Protein AF-C5BTV1-F1 (afdb_monomer)

Structure (mmCIF, N/CA/C/O backbone):
data_AF-C5BTV1-F1
#
_entry.id   AF-C5BTV1-F1
#
loop_
_atom_site.group_PDB
_atom_site.id
_atom_site.type_symbol
_atom_site.label_atom_id
_atom_site.label_alt_id
_atom_site.label_comp_id
_atom_site.label_asym_id
_atom_site.label_entity_id
_atom_site.label_seq_id
_atom_site.pdbx_PDB_ins_code
_atom_site.Cartn_x
_atom_site.Cartn_y
_atom_site.Cartn_z
_atom_site.occupancy
_atom_site.B_iso_or_equiv
_atom_site.auth_seq_id
_atom_site.auth_comp_id
_atom_site.auth_asym_id
_atom_site.auth_atom_id
_atom_site.pdbx_PDB_model_num
ATOM 1 N N . MET A 1 1 ? -14.004 -5.311 17.343 1.00 47.97 1 MET A N 1
ATOM 2 C CA . MET A 1 1 ? -12.940 -4.403 17.817 1.00 47.97 1 MET A CA 1
ATOM 3 C C . MET A 1 1 ? -11.765 -4.612 16.887 1.00 47.97 1 MET A C 1
ATOM 5 O O . MET A 1 1 ? -10.967 -5.504 17.135 1.00 47.97 1 MET A O 1
ATOM 9 N N . VAL A 1 2 ? -11.746 -3.911 15.757 1.00 55.53 2 VAL A N 1
ATOM 10 C CA . VAL A 1 2 ? -10.652 -4.006 14.781 1.00 55.53 2 VAL A CA 1
ATOM 11 C C . VAL A 1 2 ? -9.855 -2.716 14.944 1.00 55.53 2 VAL A C 1
ATOM 13 O O . VAL A 1 2 ? -10.089 -1.743 14.252 1.00 55.53 2 VAL A O 1
ATOM 16 N N . PHE A 1 3 ? -9.040 -2.663 15.996 1.00 56.84 3 PHE A N 1
ATOM 17 C CA . PHE A 1 3 ?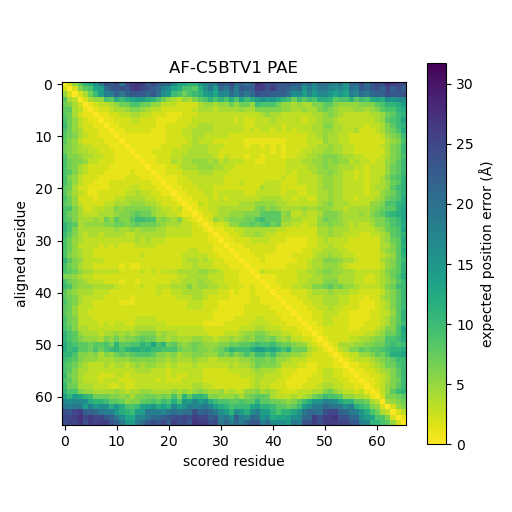 -8.131 -1.548 16.268 1.00 56.84 3 PHE A CA 1
ATOM 18 C C . PHE A 1 3 ? -6.730 -2.144 16.242 1.00 56.84 3 PHE A C 1
ATOM 20 O O . PHE A 1 3 ? -6.250 -2.652 17.257 1.00 56.84 3 PHE A O 1
ATOM 27 N N . GLY A 1 4 ? -6.141 -2.236 15.056 1.00 77.31 4 GLY A N 1
ATOM 28 C CA . GLY A 1 4 ? -4.837 -2.858 14.885 1.00 77.31 4 GLY A CA 1
ATOM 29 C C . GLY A 1 4 ? -4.382 -2.881 13.438 1.00 77.31 4 GLY A C 1
ATOM 30 O O . GLY A 1 4 ? -5.080 -2.422 12.535 1.00 77.31 4 GLY A O 1
ATOM 31 N N . THR A 1 5 ? -3.194 -3.437 13.247 1.00 85.44 5 THR A N 1
ATOM 32 C CA . THR A 1 5 ? -2.531 -3.483 11.954 1.00 85.44 5 THR A CA 1
ATOM 33 C C . THR A 1 5 ? -2.981 -4.695 11.135 1.00 85.44 5 THR A C 1
ATOM 35 O O . THR A 1 5 ? -2.987 -5.819 11.642 1.00 85.44 5 THR A O 1
ATOM 38 N N . GLN A 1 6 ? -3.359 -4.487 9.875 1.00 88.19 6 GLN A N 1
ATOM 39 C CA . GLN A 1 6 ? -3.844 -5.520 8.958 1.00 88.19 6 GLN A CA 1
ATOM 40 C C . GLN A 1 6 ? -2.938 -5.633 7.731 1.00 88.19 6 GLN A C 1
ATOM 42 O O . GLN A 1 6 ? -2.570 -4.629 7.134 1.00 88.19 6 GLN A O 1
ATOM 47 N N . LEU A 1 7 ? -2.628 -6.861 7.312 1.00 90.88 7 LEU A N 1
ATOM 48 C CA . LEU A 1 7 ? -1.963 -7.107 6.033 1.00 90.88 7 LEU A CA 1
ATOM 49 C C . LEU A 1 7 ? -2.973 -7.043 4.887 1.00 90.88 7 LEU A C 1
ATOM 51 O O . LEU A 1 7 ? -4.028 -7.686 4.935 1.00 90.88 7 LEU A O 1
ATOM 55 N N . HIS A 1 8 ? -2.636 -6.282 3.854 1.00 91.06 8 HIS A N 1
ATOM 56 C CA . HIS A 1 8 ? -3.444 -6.113 2.658 1.00 91.06 8 HIS A CA 1
ATOM 57 C C . HIS A 1 8 ? -2.628 -6.472 1.418 1.00 91.06 8 HIS A C 1
ATOM 59 O O . HIS A 1 8 ? -1.488 -6.045 1.266 1.00 91.06 8 HIS A O 1
ATOM 65 N N . ASN A 1 9 ? -3.224 -7.262 0.525 1.00 93.44 9 ASN A N 1
ATOM 66 C CA . ASN A 1 9 ? -2.578 -7.730 -0.696 1.00 93.44 9 ASN A CA 1
ATOM 67 C C . ASN A 1 9 ? -3.096 -6.946 -1.895 1.00 93.44 9 ASN A C 1
ATOM 69 O O . ASN A 1 9 ? -4.306 -6.858 -2.106 1.00 93.44 9 ASN A O 1
ATOM 73 N N . MET A 1 10 ? -2.184 -6.425 -2.710 1.00 93.06 10 MET A N 1
ATOM 74 C CA . MET A 1 10 ? -2.535 -5.703 -3.928 1.00 93.06 10 MET A CA 1
ATOM 75 C C . MET A 1 10 ? -1.453 -5.826 -4.998 1.00 93.06 10 MET A C 1
ATOM 77 O O . MET A 1 10 ? -0.405 -6.420 -4.774 1.00 93.06 10 MET A O 1
ATOM 81 N N . LEU A 1 11 ? -1.710 -5.281 -6.186 1.00 94.69 11 LEU A N 1
ATOM 82 C CA . LEU A 1 11 ? -0.736 -5.267 -7.274 1.00 94.69 11 LEU A CA 1
ATOM 83 C C . LEU A 1 11 ? 0.016 -3.939 -7.287 1.00 94.69 11 LEU A C 1
ATOM 85 O O . LEU A 1 11 ? -0.588 -2.870 -7.191 1.00 94.69 11 LEU A O 1
ATOM 89 N N . CYS A 1 12 ? 1.335 -4.012 -7.442 1.00 93.75 12 CYS A N 1
ATOM 90 C CA . CYS A 1 12 ? 2.179 -2.840 -7.601 1.00 93.75 12 CYS A CA 1
ATOM 91 C C . CYS A 1 12 ? 1.747 -2.041 -8.848 1.00 93.75 12 CYS A C 1
ATOM 93 O O . CYS A 1 12 ? 1.739 -2.607 -9.946 1.00 93.75 12 CYS A O 1
ATOM 95 N N . PRO A 1 13 ? 1.470 -0.726 -8.736 1.00 92.56 13 PRO A N 1
ATOM 96 C CA . PRO A 1 13 ? 1.054 0.099 -9.875 1.00 92.56 13 PRO A CA 1
ATOM 97 C C . PRO A 1 13 ? 2.161 0.282 -10.926 1.00 92.56 13 PRO A C 1
ATOM 99 O O . PRO A 1 13 ? 1.900 0.761 -12.025 1.00 92.56 13 PRO A O 1
ATOM 102 N N . TYR A 1 14 ? 3.402 -0.096 -10.604 1.00 92.25 14 TYR A N 1
ATOM 103 C CA . TYR A 1 14 ? 4.547 0.051 -11.494 1.0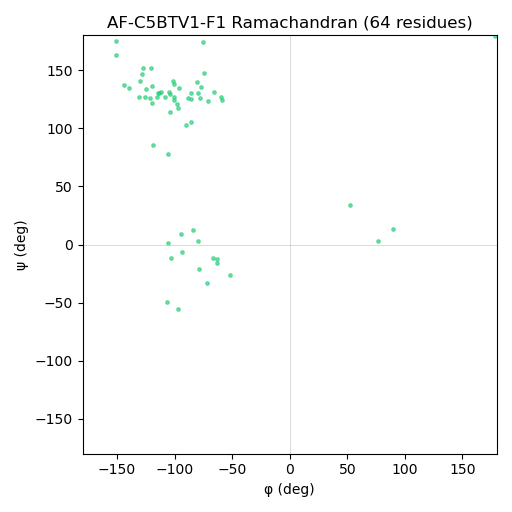0 92.25 14 TYR A CA 1
ATOM 104 C C . TYR A 1 14 ? 4.890 -1.210 -12.283 1.00 92.25 14 TYR A C 1
ATOM 106 O O . TYR A 1 14 ? 5.002 -1.149 -13.503 1.00 92.25 14 TYR A O 1
ATOM 114 N N . CYS A 1 15 ? 5.120 -2.334 -11.598 1.00 94.81 15 CYS A N 1
ATOM 115 C CA . CYS A 1 15 ? 5.532 -3.588 -12.236 1.00 94.81 15 CYS A CA 1
ATOM 116 C C . CYS A 1 15 ? 4.399 -4.614 -12.360 1.00 94.81 15 CYS A C 1
ATOM 118 O O . CYS A 1 15 ? 4.570 -5.599 -13.069 1.00 94.81 15 CYS A 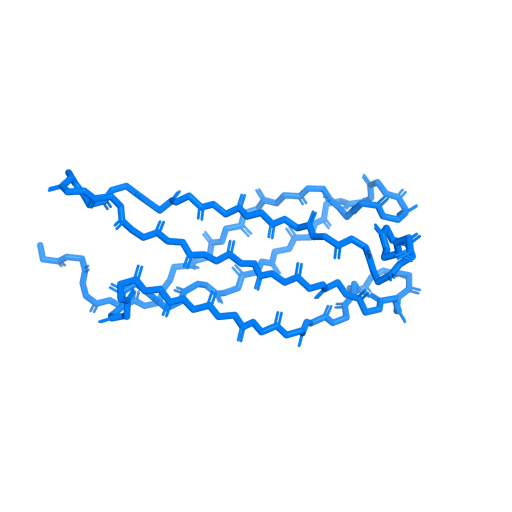O 1
ATOM 120 N N . GLY A 1 16 ? 3.258 -4.397 -11.696 1.00 93.88 16 GLY A N 1
ATOM 121 C CA . GLY A 1 16 ? 2.125 -5.325 -11.699 1.00 93.88 16 GLY A CA 1
ATOM 122 C C . GLY A 1 16 ? 2.301 -6.563 -10.816 1.00 93.88 16 GLY A C 1
ATOM 123 O O . GLY A 1 16 ? 1.418 -7.414 -10.796 1.00 93.88 16 GLY A O 1
ATOM 124 N N . GLU A 1 17 ? 3.410 -6.674 -10.085 1.00 96.38 17 GLU A N 1
ATOM 125 C CA . GLU A 1 17 ? 3.672 -7.797 -9.181 1.00 96.38 17 GLU A CA 1
ATOM 126 C C . GLU A 1 17 ? 2.831 -7.694 -7.899 1.00 96.38 17 GLU A C 1
ATOM 128 O O . GLU A 1 17 ? 2.561 -6.577 -7.438 1.00 96.38 17 GLU A O 1
ATOM 133 N N . PRO A 1 18 ? 2.421 -8.828 -7.301 1.00 95.38 18 PRO A N 1
ATOM 134 C CA . PRO A 1 18 ? 1.727 -8.828 -6.024 1.00 95.38 18 PRO A CA 1
ATOM 135 C C . PRO A 1 18 ? 2.657 -8.337 -4.912 1.00 95.38 18 PRO A C 1
ATOM 137 O O . PRO A 1 18 ? 3.791 -8.795 -4.777 1.00 95.38 18 PRO A O 1
ATOM 140 N N . ILE A 1 19 ? 2.152 -7.407 -4.111 1.00 94.50 19 ILE A N 1
ATOM 141 C CA . ILE A 1 19 ? 2.810 -6.850 -2.933 1.00 94.50 19 ILE A CA 1
ATOM 142 C C . ILE A 1 19 ? 1.870 -6.947 -1.734 1.00 94.50 19 ILE A C 1
ATOM 144 O O . ILE A 1 19 ? 0.644 -6.904 -1.879 1.00 94.50 19 ILE A O 1
ATOM 148 N N . GLU A 1 20 ? 2.463 -7.050 -0.552 1.00 93.88 20 GLU A N 1
ATOM 149 C CA . GLU A 1 20 ? 1.750 -7.006 0.716 1.00 93.88 20 GLU A CA 1
ATOM 150 C C . GLU A 1 20 ? 2.128 -5.722 1.451 1.00 93.88 20 GLU A C 1
ATOM 152 O O . GLU A 1 20 ? 3.309 -5.391 1.553 1.00 93.88 20 GLU A O 1
ATOM 157 N N . ILE A 1 21 ? 1.121 -5.002 1.935 1.00 92.25 21 ILE A N 1
ATOM 158 C CA . ILE A 1 21 ? 1.290 -3.779 2.718 1.00 92.25 21 ILE A CA 1
ATOM 159 C C . ILE A 1 21 ? 0.647 -3.943 4.084 1.00 92.25 21 ILE A C 1
ATOM 161 O O . ILE A 1 21 ? -0.327 -4.682 4.256 1.00 92.25 21 ILE A O 1
ATOM 165 N N . LEU A 1 22 ? 1.188 -3.224 5.056 1.00 91.12 22 LEU A N 1
ATOM 166 C CA . LEU A 1 22 ? 0.721 -3.248 6.428 1.00 91.12 22 LEU A CA 1
ATOM 167 C C . LEU A 1 22 ? -0.078 -1.966 6.714 1.00 91.12 22 LEU A C 1
ATOM 169 O O . LEU A 1 22 ? 0.471 -0.872 6.700 1.00 91.12 22 LEU A O 1
ATOM 173 N N . LEU A 1 23 ? -1.381 -2.105 6.956 1.00 89.50 23 LEU A N 1
ATOM 174 C CA . LEU A 1 23 ? -2.309 -0.996 7.186 1.00 89.50 23 LEU A CA 1
ATOM 175 C C . LEU A 1 23 ? -2.590 -0.820 8.669 1.00 89.50 23 LEU A C 1
ATOM 177 O O . LEU A 1 23 ? -3.048 -1.769 9.304 1.00 89.50 23 LEU A O 1
ATOM 181 N N . ASP A 1 24 ? -2.411 0.379 9.216 1.00 86.75 24 ASP A N 1
ATOM 182 C CA . ASP A 1 24 ? -2.820 0.668 10.590 1.00 86.75 24 ASP A CA 1
ATOM 183 C C . ASP A 1 24 ? -4.261 1.192 10.637 1.00 86.75 24 ASP A C 1
ATOM 185 O O . ASP A 1 24 ? -4.538 2.345 10.332 1.00 86.75 24 ASP A O 1
ATOM 189 N N . LEU A 1 25 ? -5.214 0.341 11.022 1.00 85.50 25 LEU A N 1
ATOM 190 C CA . LEU A 1 25 ? -6.624 0.740 11.121 1.00 85.50 25 LEU A CA 1
ATOM 191 C C . LEU A 1 25 ? -6.961 1.418 12.459 1.00 85.50 25 LEU A C 1
ATOM 193 O O . LEU A 1 25 ? -8.135 1.547 12.809 1.00 85.50 25 LEU A O 1
ATOM 197 N N . SER A 1 26 ? -5.955 1.801 13.253 1.00 84.19 26 SER A N 1
ATOM 198 C CA . SER A 1 26 ? -6.163 2.647 14.433 1.00 84.19 26 SER A CA 1
ATOM 199 C C . SER A 1 26 ? -6.341 4.126 14.078 1.00 84.19 26 SER A C 1
ATOM 201 O O . SER A 1 26 ? -6.955 4.859 14.858 1.00 84.19 26 SER A O 1
ATOM 203 N N . GLU A 1 27 ? -5.879 4.547 12.897 1.00 84.50 27 GLU A N 1
ATOM 204 C CA . GLU A 1 27 ? -6.073 5.891 12.354 1.00 84.50 27 GLU A CA 1
ATOM 205 C C . GLU A 1 27 ? -7.184 5.900 11.294 1.00 84.50 27 GLU A C 1
ATOM 207 O O . GLU A 1 27 ? -7.323 4.972 10.498 1.00 84.50 27 GLU A O 1
ATOM 212 N N . ALA A 1 28 ? -8.006 6.954 11.293 1.00 84.38 28 ALA A N 1
ATOM 213 C CA . ALA A 1 28 ? -9.109 7.090 10.338 1.00 84.38 28 ALA A CA 1
ATOM 214 C C . ALA A 1 28 ? -8.614 7.394 8.916 1.00 84.38 28 ALA A C 1
ATOM 216 O O . ALA A 1 28 ? -9.224 6.959 7.942 1.00 84.38 28 ALA A O 1
ATOM 217 N N . GLU A 1 29 ? -7.511 8.133 8.809 1.00 89.81 29 GLU A N 1
ATOM 218 C CA . GLU A 1 29 ? -6.853 8.502 7.562 1.00 89.81 29 GLU A CA 1
ATOM 219 C C . GLU A 1 29 ? -5.344 8.400 7.767 1.00 89.81 29 GLU A C 1
ATOM 221 O O . GLU A 1 29 ? -4.823 8.863 8.782 1.00 89.81 29 GLU A O 1
ATOM 226 N N . GLN A 1 30 ? -4.651 7.792 6.811 1.00 90.75 30 GLN A N 1
ATOM 227 C CA . GLN A 1 30 ? -3.209 7.577 6.855 1.00 90.75 30 GLN A CA 1
ATOM 228 C C . GLN A 1 30 ? -2.630 7.718 5.451 1.00 90.75 30 GLN A C 1
ATOM 230 O O . GLN A 1 30 ? -3.174 7.194 4.476 1.00 90.75 30 GLN A O 1
ATOM 235 N N . GLU A 1 31 ? -1.491 8.398 5.364 1.00 92.50 31 GLU A N 1
ATOM 236 C CA . GLU A 1 31 ? -0.715 8.522 4.137 1.00 92.50 31 GLU A CA 1
ATOM 237 C C . GLU A 1 31 ? 0.743 8.193 4.416 1.00 92.50 31 GLU A C 1
ATOM 239 O O . GLU A 1 31 ? 1.368 8.762 5.313 1.00 92.50 31 GLU A O 1
ATOM 244 N N . PHE A 1 32 ? 1.297 7.273 3.637 1.00 92.56 32 PHE A N 1
ATOM 245 C CA . PHE A 1 32 ? 2.683 6.851 3.782 1.00 92.56 32 PHE A CA 1
ATOM 246 C C . PHE A 1 32 ? 3.252 6.397 2.442 1.00 92.56 32 PHE A C 1
ATOM 248 O O . PHE A 1 32 ? 2.523 6.150 1.482 1.00 92.56 32 PHE A O 1
ATOM 255 N N . ILE A 1 33 ? 4.577 6.319 2.364 1.00 93.31 33 ILE A 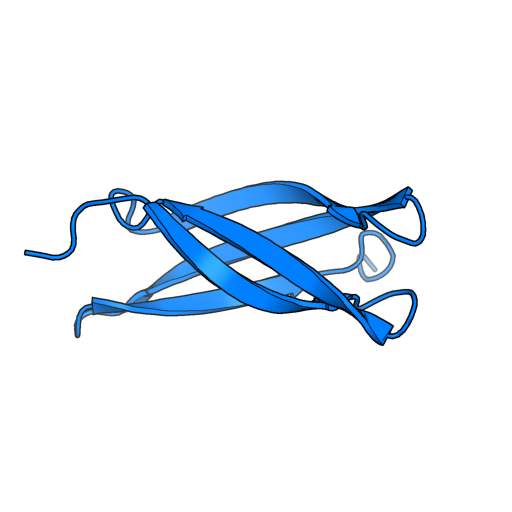N 1
ATOM 256 C CA . ILE A 1 33 ? 5.289 5.854 1.176 1.00 93.31 33 ILE A CA 1
ATOM 257 C C . ILE A 1 33 ? 6.016 4.568 1.547 1.00 93.31 33 ILE A C 1
ATOM 259 O O . ILE A 1 33 ? 6.781 4.554 2.511 1.00 93.31 33 ILE A O 1
ATOM 263 N N . GLU A 1 34 ? 5.801 3.515 0.763 1.00 93.81 34 GLU A N 1
ATOM 264 C CA . GLU A 1 34 ? 6.592 2.287 0.829 1.00 93.81 34 GLU A CA 1
ATOM 265 C C . GLU A 1 34 ? 7.101 1.899 -0.557 1.00 93.81 34 GLU A C 1
ATOM 267 O O . GLU A 1 34 ? 6.449 2.117 -1.581 1.00 93.81 34 GLU A O 1
ATOM 272 N N . ASP A 1 35 ? 8.289 1.304 -0.594 1.00 93.75 35 ASP A N 1
ATOM 273 C CA . ASP A 1 35 ? 8.880 0.817 -1.831 1.00 93.75 35 ASP A CA 1
ATOM 274 C C . ASP A 1 35 ? 8.301 -0.545 -2.217 1.00 93.75 35 ASP A C 1
ATOM 276 O O . ASP A 1 35 ? 8.146 -1.449 -1.395 1.00 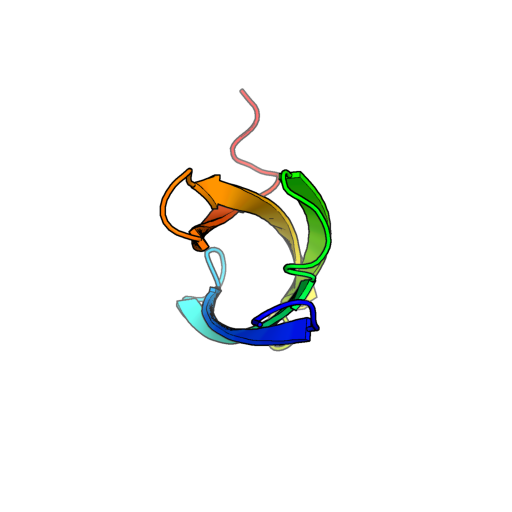93.75 35 ASP A O 1
ATOM 280 N N . CYS A 1 36 ? 8.052 -0.742 -3.511 1.00 94.00 36 CYS A N 1
ATOM 281 C CA . CYS A 1 36 ? 7.724 -2.065 -4.025 1.00 94.00 36 CYS A CA 1
ATOM 282 C C . CYS A 1 36 ? 8.863 -3.055 -3.729 1.00 94.00 36 CYS A C 1
ATOM 284 O O . CYS A 1 36 ? 9.985 -2.869 -4.201 1.00 94.00 36 CYS A O 1
ATOM 286 N N . GLN A 1 37 ? 8.549 -4.167 -3.061 1.00 93.44 37 GLN A N 1
ATOM 287 C CA . GLN A 1 37 ? 9.509 -5.229 -2.723 1.00 93.44 37 GLN A CA 1
ATOM 288 C C . GLN A 1 37 ? 10.132 -5.934 -3.943 1.00 93.44 37 GLN A C 1
ATOM 290 O O . GLN A 1 37 ? 11.097 -6.681 -3.792 1.00 93.44 37 GLN A O 1
ATOM 295 N N . VAL A 1 38 ? 9.590 -5.713 -5.147 1.00 95.50 38 VAL A N 1
ATOM 296 C CA . VAL A 1 38 ? 10.065 -6.338 -6.390 1.00 95.50 38 VAL A CA 1
ATOM 297 C C . VAL A 1 38 ? 10.825 -5.359 -7.284 1.00 95.50 38 VAL A C 1
ATOM 299 O O . VAL A 1 38 ? 11.919 -5.676 -7.744 1.00 95.50 38 VAL A O 1
ATOM 302 N N . CYS A 1 39 ? 10.268 -4.170 -7.547 1.00 95.25 39 CYS A N 1
ATOM 303 C CA . CYS A 1 39 ? 10.879 -3.19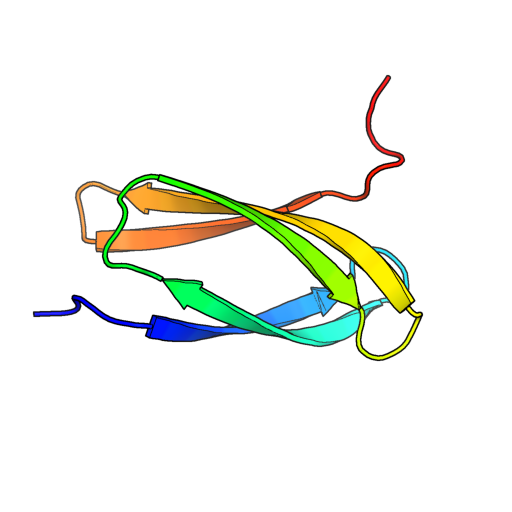1 -8.456 1.00 95.25 39 CYS A CA 1
ATOM 304 C C . CYS A 1 39 ? 11.533 -1.990 -7.758 1.00 95.25 39 CYS A C 1
ATOM 306 O O . CYS A 1 39 ? 12.020 -1.098 -8.452 1.00 95.25 39 CYS A O 1
ATOM 308 N N . CYS A 1 40 ? 11.520 -1.940 -6.422 1.00 94.25 40 CYS A N 1
ATOM 309 C CA . CYS A 1 40 ? 12.122 -0.882 -5.602 1.00 94.25 40 CYS A CA 1
ATOM 310 C C . CYS A 1 40 ? 11.682 0.540 -5.992 1.00 94.25 40 CYS A C 1
ATOM 312 O O . CYS A 1 40 ? 12.482 1.472 -5.950 1.00 94.25 40 CYS A O 1
ATOM 314 N N . ARG A 1 41 ? 10.431 0.703 -6.446 1.00 93.12 41 ARG A N 1
ATOM 315 C CA . ARG A 1 41 ? 9.867 2.019 -6.764 1.00 93.12 41 ARG A CA 1
ATOM 316 C C . ARG A 1 41 ? 8.977 2.501 -5.619 1.00 93.12 41 ARG A C 1
ATOM 318 O O . ARG A 1 41 ? 8.178 1.683 -5.152 1.00 93.12 41 ARG A O 1
ATOM 325 N N . PRO A 1 42 ? 9.048 3.791 -5.251 1.00 94.12 42 PRO A N 1
ATOM 326 C CA . PRO A 1 42 ? 8.250 4.349 -4.168 1.00 94.12 42 PRO A CA 1
ATOM 327 C C . PRO A 1 42 ? 6.781 4.431 -4.579 1.00 94.12 42 PRO A C 1
ATOM 329 O O . PRO A 1 42 ? 6.443 5.037 -5.603 1.00 94.12 42 PRO A O 1
ATOM 332 N N . ILE A 1 43 ? 5.905 3.801 -3.803 1.00 94.00 43 ILE A N 1
ATOM 333 C CA . ILE A 1 43 ? 4.450 3.846 -3.958 1.00 94.00 43 ILE A CA 1
ATOM 334 C C . ILE A 1 43 ? 3.893 4.680 -2.809 1.00 94.00 43 ILE A C 1
ATOM 336 O O . ILE A 1 43 ? 4.174 4.399 -1.645 1.00 94.00 43 ILE A O 1
ATOM 340 N N . GLN A 1 44 ? 3.092 5.693 -3.129 1.00 94.38 44 GLN A N 1
ATOM 341 C CA . GLN A 1 44 ? 2.346 6.433 -2.122 1.00 94.38 44 GLN A CA 1
ATOM 342 C C . GLN A 1 44 ? 1.035 5.703 -1.838 1.00 94.38 44 GLN A C 1
ATOM 344 O O . GLN A 1 44 ? 0.250 5.443 -2.750 1.00 94.38 44 GLN A O 1
ATOM 349 N N . PHE A 1 45 ? 0.792 5.385 -0.575 1.00 92.69 45 PHE A N 1
ATOM 350 C CA . PHE A 1 45 ? -0.445 4.787 -0.103 1.00 92.69 45 PHE A CA 1
ATOM 351 C C . PHE A 1 45 ? -1.275 5.841 0.619 1.00 92.69 45 PHE A C 1
ATOM 353 O O . PHE A 1 45 ? -0.768 6.552 1.482 1.00 92.69 45 PHE A O 1
ATOM 360 N N . SER A 1 46 ? -2.550 5.928 0.254 1.00 92.56 46 SER A N 1
ATOM 361 C CA . SER A 1 46 ? -3.563 6.713 0.958 1.00 92.56 46 SER A CA 1
ATOM 362 C C . SER A 1 46 ? -4.647 5.758 1.426 1.00 92.56 46 SER A C 1
ATOM 364 O O . SER A 1 46 ? -5.214 5.010 0.620 1.00 92.56 46 SER A O 1
ATOM 366 N N . VAL A 1 47 ? -4.879 5.732 2.732 1.00 92.06 47 VAL A N 1
ATOM 367 C CA . VAL A 1 47 ? -5.786 4.793 3.381 1.00 92.06 47 VAL A CA 1
ATOM 368 C C . VAL A 1 47 ? -6.792 5.578 4.197 1.00 92.06 47 VAL A C 1
ATOM 370 O O . VAL A 1 47 ? -6.408 6.399 5.023 1.00 92.06 47 VAL A O 1
ATOM 373 N N . SER A 1 48 ? -8.075 5.314 3.979 1.00 91.44 48 SER A N 1
ATOM 374 C CA . SER A 1 48 ? -9.159 5.885 4.772 1.00 91.44 48 SER A CA 1
ATOM 375 C C . SER A 1 48 ? -10.112 4.798 5.237 1.00 91.44 48 SER A C 1
ATOM 377 O O . SER A 1 48 ? -10.395 3.854 4.505 1.00 91.44 48 SER A O 1
ATOM 379 N N . VAL A 1 49 ? -10.596 4.905 6.467 1.00 87.25 49 VAL A N 1
ATOM 380 C CA . VAL A 1 49 ? -11.587 3.984 7.027 1.00 87.25 49 VAL A CA 1
ATOM 381 C C . VAL A 1 49 ? -12.949 4.657 6.956 1.00 87.25 49 VAL A C 1
ATOM 383 O O . VAL A 1 49 ? -13.120 5.775 7.443 1.00 87.25 49 VAL A O 1
ATOM 386 N N . ASP A 1 50 ? -13.917 4.006 6.316 1.00 85.25 50 ASP A N 1
ATOM 387 C CA . ASP A 1 50 ? -15.267 4.557 6.209 1.00 85.25 50 ASP A CA 1
ATOM 388 C C . ASP A 1 50 ? -16.072 4.434 7.522 1.00 85.25 50 ASP A C 1
ATOM 390 O O . ASP A 1 50 ? -15.640 3.829 8.505 1.00 85.25 50 ASP A O 1
ATOM 394 N N . GLU A 1 51 ? -17.278 5.011 7.552 1.00 79.62 51 GLU A N 1
ATOM 395 C CA . GLU A 1 51 ? -18.152 4.990 8.738 1.00 79.62 51 GLU A CA 1
ATOM 396 C C . GLU A 1 51 ? -18.606 3.573 9.147 1.00 79.62 51 GLU A C 1
ATOM 398 O O . GLU A 1 51 ? -19.078 3.382 10.272 1.00 79.62 51 GLU A O 1
ATOM 403 N N . VAL A 1 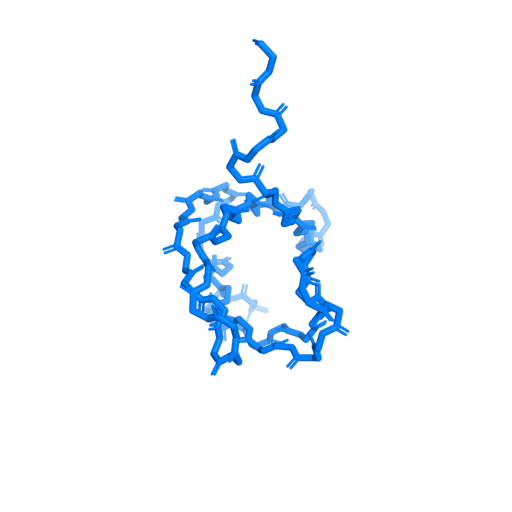52 ? -18.471 2.580 8.258 1.00 80.81 52 VAL A N 1
ATOM 404 C CA . VAL A 1 52 ? -18.773 1.165 8.524 1.00 80.81 52 VAL A CA 1
ATOM 405 C C . VAL A 1 52 ? -17.542 0.367 8.968 1.00 80.81 52 VAL A C 1
ATOM 407 O O . VAL A 1 52 ? -17.697 -0.764 9.432 1.00 80.81 52 VAL A O 1
ATOM 410 N N . GLY A 1 53 ? -16.353 0.974 8.941 1.00 77.50 53 GLY A N 1
ATOM 411 C CA . GLY A 1 53 ? -15.097 0.368 9.373 1.00 77.50 53 GLY A CA 1
ATOM 412 C C . GLY A 1 53 ? -14.346 -0.372 8.267 1.00 77.50 53 GLY A C 1
ATOM 413 O O . GLY A 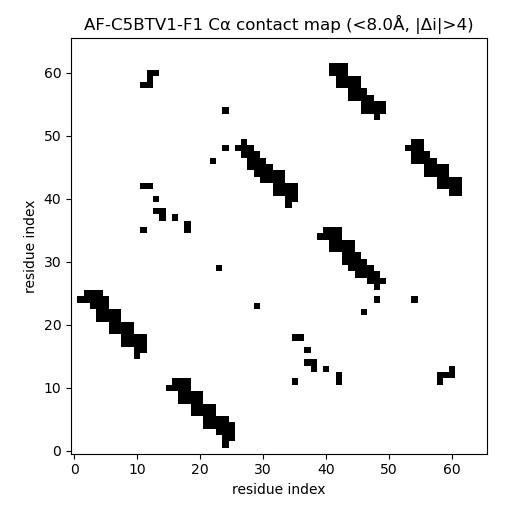1 53 ? -13.425 -1.128 8.579 1.00 77.50 53 GLY A O 1
ATOM 414 N N . GLU A 1 54 ? -14.725 -0.189 7.002 1.00 83.44 54 GLU A N 1
ATOM 415 C CA . GLU A 1 54 ? -14.046 -0.807 5.864 1.00 83.44 54 GLU A CA 1
ATOM 416 C C . GLU A 1 54 ? -12.891 0.092 5.383 1.00 83.44 54 GLU A C 1
ATOM 418 O O . GLU A 1 54 ? -13.100 1.279 5.099 1.00 83.44 54 GLU A O 1
ATOM 423 N N . PRO A 1 55 ? -11.659 -0.441 5.276 1.00 87.50 55 PRO A N 1
ATOM 424 C CA . PRO A 1 55 ? -10.521 0.324 4.791 1.00 87.50 55 PRO A CA 1
ATOM 425 C C . PRO A 1 55 ? -10.547 0.466 3.266 1.00 87.50 55 PRO A C 1
ATOM 427 O O . PRO A 1 55 ? -10.561 -0.510 2.515 1.00 87.50 55 PRO A O 1
ATOM 430 N N . GLN A 1 56 ? -10.477 1.705 2.805 1.00 90.75 56 GLN A N 1
ATOM 431 C CA . GLN A 1 56 ? -10.270 2.093 1.419 1.00 90.75 56 GLN A CA 1
ATOM 432 C C . GLN A 1 56 ? -8.790 2.397 1.214 1.00 90.75 56 GLN A C 1
ATOM 434 O O . GLN A 1 56 ? -8.261 3.327 1.812 1.00 90.75 56 GLN A O 1
ATOM 439 N N . VAL A 1 57 ? -8.123 1.631 0.353 1.00 91.81 57 VAL A N 1
ATOM 440 C CA . VAL A 1 57 ? -6.688 1.778 0.069 1.00 91.81 57 VAL A CA 1
ATOM 441 C C . VAL A 1 57 ? -6.500 2.247 -1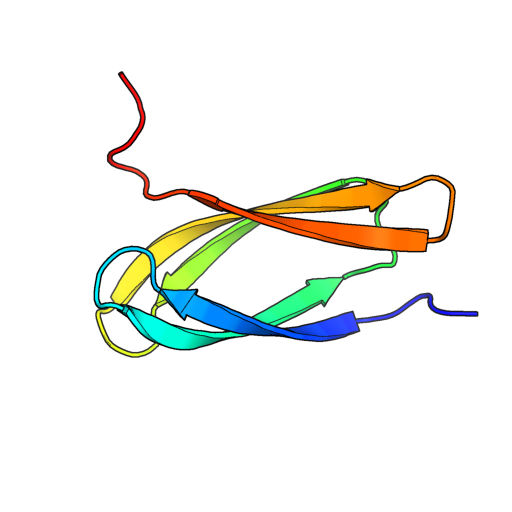.365 1.00 91.81 57 VAL A C 1
ATOM 443 O O . VAL A 1 57 ? -7.036 1.649 -2.301 1.00 91.81 57 VAL A O 1
ATOM 446 N N . ARG A 1 58 ? -5.694 3.287 -1.561 1.00 92.31 58 ARG A N 1
ATOM 447 C CA . ARG A 1 58 ? -5.252 3.749 -2.879 1.00 92.31 58 ARG A CA 1
ATOM 448 C C . ARG A 1 58 ? -3.736 3.715 -2.954 1.00 92.31 58 ARG A C 1
ATOM 450 O O . ARG A 1 58 ? -3.073 4.334 -2.132 1.00 92.31 58 ARG A O 1
ATOM 457 N N . ALA A 1 59 ? -3.208 3.032 -3.967 1.00 91.81 59 ALA A N 1
ATOM 458 C CA . ALA A 1 59 ? -1.802 3.114 -4.344 1.00 91.81 59 ALA A CA 1
ATOM 459 C C . ALA A 1 59 ? -1.647 4.093 -5.504 1.00 91.81 59 ALA A C 1
ATOM 461 O O . ALA A 1 59 ? -2.236 3.906 -6.571 1.00 91.81 59 ALA A O 1
ATOM 462 N N . ILE A 1 60 ? -0.847 5.124 -5.285 1.00 88.38 60 ILE A N 1
ATOM 463 C CA . ILE A 1 60 ? -0.566 6.189 -6.234 1.00 88.38 60 ILE A CA 1
ATOM 464 C C . ILE A 1 60 ? 0.908 6.080 -6.609 1.00 88.38 60 ILE A C 1
ATOM 466 O O . ILE A 1 60 ? 1.793 5.967 -5.757 1.00 88.38 60 ILE A O 1
ATOM 470 N N . SER A 1 61 ? 1.184 6.095 -7.908 1.00 85.75 61 SER A N 1
ATOM 471 C CA . SER A 1 61 ? 2.544 6.278 -8.391 1.00 85.75 61 SER A CA 1
ATOM 472 C C . SER A 1 61 ? 2.939 7.748 -8.294 1.00 85.75 61 SER A C 1
ATOM 474 O O . SER A 1 61 ? 2.190 8.598 -8.764 1.00 85.75 61 SER A O 1
ATOM 476 N N . GLU A 1 62 ? 4.144 8.048 -7.806 1.00 72.06 62 GLU A N 1
ATOM 477 C CA . GLU A 1 62 ? 4.707 9.414 -7.726 1.00 72.06 62 GLU A CA 1
ATOM 478 C C . GLU A 1 62 ? 4.637 10.165 -9.075 1.00 72.06 62 GLU A C 1
ATOM 480 O O . GLU A 1 62 ? 4.526 11.388 -9.136 1.00 72.06 62 GLU A O 1
ATOM 485 N N . ASN A 1 63 ? 4.620 9.410 -10.176 1.00 66.00 63 ASN A N 1
ATOM 486 C CA . ASN A 1 63 ? 4.570 9.925 -11.538 1.00 66.00 63 ASN A CA 1
ATOM 487 C C . ASN A 1 63 ? 3.170 10.370 -12.020 1.00 66.00 63 ASN A C 1
ATOM 489 O O . ASN A 1 63 ? 3.044 10.727 -13.188 1.00 66.00 63 ASN A O 1
ATOM 493 N N . ASP A 1 64 ? 2.137 10.320 -11.170 1.00 58.88 64 ASP A N 1
ATOM 494 C CA . ASP A 1 64 ? 0.769 10.778 -11.496 1.00 58.88 64 ASP A CA 1
ATOM 495 C C . ASP A 1 64 ? 0.497 12.234 -11.054 1.00 58.88 64 ASP A C 1
ATOM 497 O O . ASP A 1 64 ? -0.625 12.732 -11.128 1.00 58.88 64 ASP A O 1
ATOM 501 N N . THR A 1 65 ? 1.537 12.949 -10.615 1.00 49.44 65 THR A N 1
ATOM 502 C CA . THR A 1 65 ? 1.448 14.368 -10.248 1.00 49.44 65 THR A CA 1
ATOM 503 C C . THR A 1 65 ? 1.640 15.232 -11.501 1.00 49.44 65 THR A C 1
ATOM 505 O O . THR A 1 65 ? 2.753 15.328 -12.019 1.00 49.44 65 THR A O 1
ATOM 508 N N . TRP A 1 66 ? 0.548 15.809 -12.014 1.00 51.19 66 TRP A N 1
ATOM 509 C CA . TRP A 1 66 ? 0.535 16.765 -13.134 1.00 51.19 66 TRP A CA 1
ATOM 510 C C . TRP A 1 66 ? 0.955 18.175 -12.714 1.00 51.19 66 TRP A C 1
ATOM 512 O O . TRP A 1 66 ? 0.521 18.620 -11.626 1.00 51.19 66 TRP A O 1
#

InterPro domains:
  IPR017143 Uncharacterised conserved protein UCP037225 [PIRSF037225] (8-64)
  IPR025990 Bacterial zinc ribbon domain [PF14255] (12-57)

Organism: Teredinibacter turnerae (strain ATCC 39867 / T7901) (NCBI:txid377629)

Foldseek 3Di:
DPQAKDWDWDADPPPRDIDIDIDGLNDQWDWDWDAGPPPRAIWIWIWGADPVRDIDIDTDHPVVDD

Solvent-accessible surface area (backbone atoms only — not comparable to full-atom values): 4225 Å² total; per-residue (Å²): 136,82,72,46,74,42,82,44,80,47,61,39,92,82,83,62,48,82,43,77,45,81,42,63,52,72,50,60,64,50,74,51,74,49,59,39,94,84,77,69,45,65,31,37,38,42,37,38,46,48,100,87,69,54,77,46,78,43,83,40,57,75,87,74,73,128

pLDDT: mean 86.41, std 11.97, range [47.97, 96.38]

Radius of gyration: 12.29 Å; Cα contacts (8 Å, |Δi|>4): 121; chains: 1; bounding box: 31×26×31 Å

Nearest PDB structures (foldseek):
  3fm2-assembly1_A  TM=4.066E-01  e=6.996E+00  Trichormus variabilis ATCC 29413

Secondary structure (DSSP, 8-state):
---SEEEEEEE-TTT--EEEEEEETTSSEEEEEEE-TTT--EEEEEEEE-TTSPEEEEEEEGGG--

Sequence (66 aa):
MVFGTQLHNMLCPYCGEPIEILLDLSEAEQEFIEDCQVCCRPIQFSVSVDEVGEPQVRAISENDTW

Mean predicted aligned error: 5.34 Å